Protein AF-A0A377ZRA0-F1 (afdb_monomer_lite)

InterPro domains:
  IPR008030 NmrA-like domain [PF05368] (2-64)
  IPR036291 NAD(P)-binding domain superfamily [SSF51735] (3-63)

Organism: Klebsiella pneumoniae (NCBI:txid573)

Structure (mmCIF, N/CA/C/O backbone):
data_AF-A0A377ZRA0-F1
#
_entry.id   AF-A0A377ZRA0-F1
#
loop_
_atom_site.group_PDB
_atom_site.id
_atom_site.type_symbol
_atom_site.label_atom_id
_atom_site.label_alt_id
_atom_site.label_comp_id
_atom_site.label_asym_id
_atom_site.label_entity_id
_atom_site.label_seq_id
_atom_site.pdbx_PDB_ins_code
_atom_site.Cartn_x
_atom_site.Cartn_y
_atom_site.Cartn_z
_atom_site.occupancy
_atom_site.B_iso_or_equiv
_atom_site.auth_seq_id
_atom_site.auth_comp_id
_atom_site.auth_asym_id
_atom_site.auth_atom_id
_atom_site.pdbx_PDB_model_num
ATOM 1 N N . MET A 1 1 ? 6.284 -2.471 -0.231 1.00 90.75 1 MET A N 1
ATOM 2 C CA . MET A 1 1 ? 5.325 -1.380 0.041 1.00 90.75 1 MET A CA 1
ATOM 3 C C . MET A 1 1 ? 3.953 -2.007 0.075 1.00 90.75 1 MET A C 1
ATOM 5 O O . MET A 1 1 ? 3.717 -2.885 -0.741 1.00 90.75 1 MET A O 1
ATOM 9 N N . GLN A 1 2 ? 3.096 -1.605 1.006 1.00 93.56 2 GLN A N 1
ATOM 10 C CA . GLN A 1 2 ? 1.711 -2.069 1.056 1.00 93.56 2 GLN A CA 1
ATOM 11 C C . GLN A 1 2 ? 0.823 -1.032 0.373 1.00 93.56 2 GLN A C 1
ATOM 13 O O . GLN A 1 2 ? 1.011 0.162 0.598 1.00 93.56 2 GLN A O 1
ATOM 18 N N . VAL A 1 3 ? -0.080 -1.481 -0.494 1.00 93.25 3 VAL A N 1
ATOM 19 C CA . VAL A 1 3 ? -0.959 -0.608 -1.277 1.00 93.25 3 VAL A CA 1
ATOM 20 C C . VAL A 1 3 ? -2.404 -1.086 -1.191 1.00 93.25 3 VAL A C 1
ATOM 22 O O . VAL A 1 3 ? -2.688 -2.271 -1.000 1.00 93.25 3 VAL A O 1
ATOM 25 N N . LEU A 1 4 ? -3.321 -0.137 -1.324 1.00 93.88 4 LEU A N 1
ATOM 26 C CA . LEU A 1 4 ? -4.761 -0.347 -1.347 1.00 93.88 4 LEU A CA 1
ATOM 27 C C . LEU A 1 4 ? -5.358 0.702 -2.287 1.00 93.88 4 LEU A C 1
ATOM 29 O O . LEU A 1 4 ? -4.936 1.860 -2.251 1.00 93.88 4 LEU A O 1
ATOM 33 N N . ALA A 1 5 ? -6.313 0.305 -3.127 1.00 93.31 5 ALA A N 1
ATOM 34 C CA . ALA A 1 5 ? -7.067 1.263 -3.923 1.00 93.31 5 ALA A CA 1
ATOM 35 C C . ALA A 1 5 ?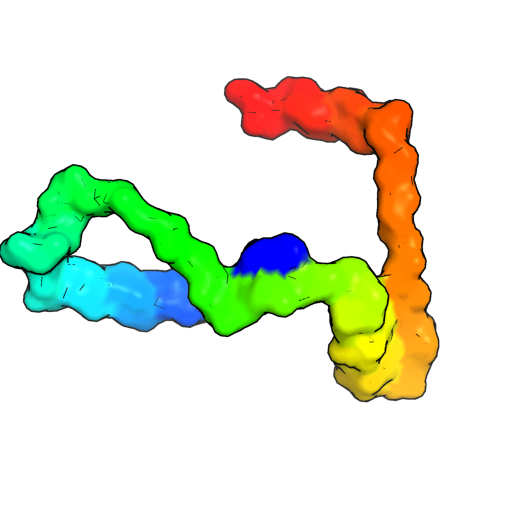 -7.956 2.105 -2.995 1.00 93.31 5 ALA A C 1
ATOM 37 O O . ALA A 1 5 ? -8.557 1.584 -2.053 1.00 93.31 5 ALA A O 1
ATOM 38 N N . VAL A 1 6 ? -8.038 3.414 -3.235 1.00 92.06 6 VAL A N 1
ATOM 39 C CA . VAL A 1 6 ? -8.806 4.316 -2.358 1.00 92.06 6 VAL A CA 1
ATOM 40 C C . VAL A 1 6 ? -10.290 3.939 -2.373 1.0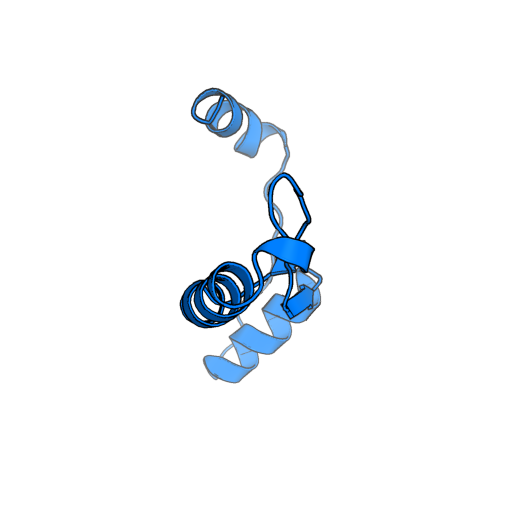0 92.06 6 VAL A C 1
ATOM 42 O O . VAL A 1 6 ? -10.972 4.032 -1.354 1.00 92.06 6 VAL A O 1
ATOM 45 N 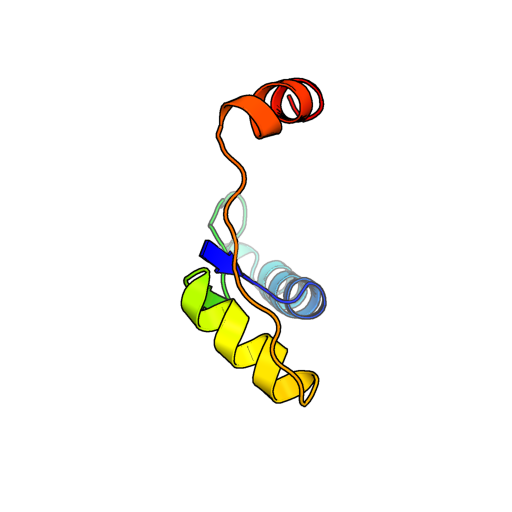N . GLU A 1 7 ? -10.774 3.443 -3.507 1.00 92.19 7 GLU A N 1
ATOM 46 C CA . GLU A 1 7 ? -12.146 2.996 -3.724 1.00 92.19 7 GLU A CA 1
ATOM 47 C C . GLU A 1 7 ? -12.516 1.805 -2.819 1.00 92.19 7 GLU A C 1
ATOM 49 O O . GLU A 1 7 ? -13.635 1.738 -2.303 1.00 92.19 7 GLU A O 1
ATOM 54 N N . ASP A 1 8 ? -11.562 0.913 -2.534 1.00 92.06 8 ASP A N 1
ATOM 55 C CA . ASP A 1 8 ? -11.780 -0.270 -1.691 1.00 92.06 8 ASP A CA 1
ATOM 56 C C . ASP A 1 8 ? -11.922 0.081 -0.203 1.00 92.06 8 ASP A C 1
ATOM 58 O O . ASP A 1 8 ? -12.557 -0.656 0.560 1.00 92.06 8 ASP A O 1
ATOM 62 N N . ILE A 1 9 ? -11.398 1.238 0.227 1.00 93.12 9 ILE A N 1
ATOM 63 C CA . ILE A 1 9 ? -11.552 1.719 1.608 1.00 93.12 9 ILE A CA 1
ATOM 64 C C . ILE A 1 9 ? -13.036 1.892 1.936 1.00 93.12 9 ILE A C 1
ATOM 66 O O . ILE A 1 9 ? -13.476 1.489 3.011 1.00 93.12 9 ILE A O 1
ATOM 70 N N . GLY A 1 10 ? -13.831 2.439 1.011 1.00 91.88 10 GLY A N 1
ATOM 71 C CA . GLY A 1 10 ? -15.267 2.637 1.221 1.00 91.88 10 GLY A CA 1
ATOM 72 C C . GLY A 1 10 ? -16.005 1.320 1.476 1.00 91.88 10 GLY A C 1
ATOM 73 O O . GLY A 1 10 ? -16.803 1.222 2.412 1.00 91.88 10 GLY A O 1
ATOM 74 N N . HIS A 1 11 ? -15.686 0.285 0.695 1.00 91.88 11 HIS A N 1
ATOM 75 C CA . HIS A 1 11 ? -16.249 -1.054 0.875 1.00 91.88 11 HIS A CA 1
ATOM 76 C C . HIS A 1 11 ? -15.867 -1.665 2.226 1.00 91.88 11 HIS A C 1
ATOM 78 O O . HIS A 1 11 ? -16.724 -2.226 2.917 1.00 91.88 11 HIS A O 1
ATOM 84 N N . LEU A 1 12 ? -14.608 -1.511 2.642 1.00 92.81 12 LEU A N 1
ATOM 85 C CA . LEU A 1 12 ? -14.153 -1.983 3.945 1.00 92.81 12 LEU A CA 1
ATOM 86 C C . LEU A 1 12 ? -14.848 -1.242 5.096 1.00 92.81 12 LEU A C 1
ATOM 88 O O . LEU A 1 12 ? -15.325 -1.869 6.041 1.00 92.81 12 LEU A O 1
ATOM 92 N N . VAL A 1 13 ? -14.936 0.085 5.008 1.00 93.44 13 VAL A N 1
ATOM 93 C CA . VAL A 1 13 ? -15.573 0.937 6.019 1.00 93.44 13 VAL A CA 1
ATOM 94 C C . VAL A 1 13 ? -17.041 0.552 6.204 1.00 93.44 13 VAL A C 1
ATOM 96 O O . VAL A 1 13 ? -17.491 0.396 7.340 1.00 93.44 13 VAL A O 1
ATOM 99 N N . ALA A 1 14 ? -17.774 0.314 5.113 1.00 95.12 14 ALA A N 1
ATOM 100 C CA . ALA A 1 14 ? -19.158 -0.152 5.181 1.00 95.12 14 ALA A CA 1
ATOM 101 C C . ALA A 1 14 ? -19.288 -1.471 5.971 1.00 95.12 14 ALA A C 1
ATOM 103 O O . ALA A 1 14 ? -20.157 -1.593 6.838 1.00 95.12 14 ALA A O 1
ATOM 104 N N . ALA A 1 15 ? -18.392 -2.436 5.734 1.00 94.06 15 ALA A N 1
ATOM 105 C CA . ALA A 1 15 ? -18.376 -3.704 6.466 1.00 94.06 15 ALA A CA 1
ATOM 106 C C . ALA A 1 15 ? -18.023 -3.531 7.956 1.00 94.06 15 ALA A C 1
ATOM 108 O O . ALA A 1 15 ? -18.593 -4.211 8.812 1.00 94.06 15 ALA A O 1
ATOM 109 N N . VAL A 1 16 ? -17.113 -2.608 8.284 1.00 95.19 16 VAL A N 1
ATOM 110 C CA . VAL A 1 16 ? -16.728 -2.296 9.670 1.00 95.19 16 VAL A CA 1
ATOM 111 C C . VAL A 1 16 ? -17.905 -1.709 10.448 1.00 95.19 16 VAL A C 1
ATOM 113 O O . VAL A 1 16 ? -18.207 -2.178 11.548 1.00 95.19 16 VAL A O 1
ATOM 116 N N . PHE A 1 17 ? -18.611 -0.736 9.867 1.00 94.75 17 PHE A N 1
ATOM 117 C CA . PHE A 1 17 ? -19.779 -0.122 10.501 1.00 94.75 17 PHE A CA 1
ATOM 118 C C . PHE A 1 17 ? -20.948 -1.094 10.675 1.00 94.75 17 PHE A C 1
ATOM 120 O O . PHE A 1 17 ? -21.686 -0.983 11.652 1.00 94.75 17 PHE A O 1
ATOM 127 N N . ALA A 1 18 ? -21.098 -2.078 9.785 1.00 96.94 18 ALA A N 1
ATOM 128 C CA . ALA A 1 18 ? -22.116 -3.118 9.915 1.00 96.94 18 ALA A CA 1
ATOM 129 C C . ALA A 1 18 ? -21.837 -4.118 11.059 1.00 96.94 18 ALA A C 1
ATOM 131 O O . ALA A 1 18 ? -22.737 -4.857 11.458 1.00 96.94 18 ALA A O 1
ATOM 132 N N . ALA A 1 19 ? -20.615 -4.152 11.608 1.00 95.81 19 ALA A N 1
ATOM 133 C CA . ALA A 1 19 ? -20.201 -5.116 12.629 1.00 95.81 19 ALA A CA 1
ATOM 134 C C . ALA A 1 19 ? -19.501 -4.457 13.842 1.00 95.81 19 ALA A C 1
ATOM 136 O O . ALA A 1 19 ? -18.372 -4.827 14.193 1.00 95.81 19 ALA A O 1
ATOM 137 N N . PRO A 1 20 ? -20.164 -3.529 14.559 1.00 92.50 20 PRO A N 1
ATOM 138 C CA . PRO A 1 20 ? -19.542 -2.757 15.636 1.00 92.50 20 PRO A CA 1
ATOM 139 C C . PRO A 1 20 ? -19.052 -3.635 16.794 1.00 92.50 20 PRO A C 1
ATOM 141 O O . PRO A 1 20 ? -17.978 -3.386 17.330 1.00 92.50 20 PRO A O 1
ATOM 144 N N . ALA A 1 21 ? -19.753 -4.725 17.126 1.00 96.44 21 ALA A N 1
ATOM 145 C CA . ALA A 1 21 ? -19.309 -5.669 18.158 1.00 96.44 21 ALA A CA 1
ATOM 146 C C . ALA A 1 21 ? -17.932 -6.296 17.853 1.00 96.44 21 ALA A C 1
ATOM 148 O O . ALA A 1 21 ? -17.203 -6.687 18.762 1.00 96.44 21 ALA A O 1
ATOM 149 N N . ARG A 1 22 ? -17.561 -6.394 16.570 1.00 93.38 22 ARG A N 1
ATOM 150 C CA . ARG A 1 22 ? -16.283 -6.963 16.133 1.00 93.38 22 ARG A CA 1
ATOM 151 C C . ARG A 1 22 ? -15.173 -5.919 16.046 1.00 93.38 22 ARG A C 1
ATOM 153 O O . ARG A 1 22 ? -14.018 -6.286 16.279 1.00 93.38 22 ARG A O 1
ATOM 160 N N . PHE A 1 23 ? -15.498 -4.674 15.702 1.00 94.88 23 PHE A N 1
ATOM 161 C CA . PHE A 1 23 ? -14.512 -3.674 15.275 1.00 94.88 23 PHE A CA 1
ATOM 162 C C . PHE A 1 23 ? -14.462 -2.392 16.117 1.00 94.88 23 PHE A C 1
ATOM 164 O O . PHE A 1 23 ? -13.496 -1.644 15.994 1.00 94.88 23 PHE A O 1
ATOM 171 N N . ALA A 1 24 ? -15.441 -2.131 16.988 1.00 93.56 24 ALA A N 1
ATOM 172 C CA . ALA A 1 24 ? -15.438 -0.936 17.828 1.00 93.56 24 ALA A CA 1
ATOM 173 C C . ALA A 1 24 ? -14.174 -0.867 18.703 1.00 93.56 24 ALA A C 1
ATOM 175 O O . ALA A 1 24 ? -13.792 -1.846 19.345 1.00 93.56 24 ALA A O 1
ATOM 176 N N . GLY A 1 25 ? -13.524 0.301 18.708 1.00 94.88 25 GLY A N 1
ATOM 177 C CA . GLY A 1 25 ? -12.316 0.563 19.497 1.00 94.88 25 GLY A CA 1
ATOM 178 C C . GLY A 1 25 ? -11.047 -0.144 19.008 1.00 94.88 25 GLY A C 1
ATOM 179 O O . GLY A 1 25 ? -10.049 -0.132 19.723 1.00 94.88 25 GLY A O 1
ATOM 180 N N . LYS A 1 26 ? -11.063 -0.775 17.825 1.00 94.31 26 LYS A N 1
ATOM 181 C CA . LYS A 1 26 ? -9.891 -1.459 17.268 1.00 94.31 26 LYS A CA 1
ATOM 182 C C . LYS A 1 26 ? -9.176 -0.596 16.238 1.00 94.31 26 LYS A C 1
ATOM 184 O O . LYS A 1 26 ? -9.813 0.012 15.385 1.00 94.31 26 LYS A O 1
ATOM 189 N N . THR A 1 27 ? -7.851 -0.661 16.269 1.00 94.31 27 THR A N 1
ATOM 190 C CA . THR A 1 27 ? -6.972 -0.154 15.212 1.00 94.31 27 THR A CA 1
ATOM 191 C C . THR A 1 27 ? -6.335 -1.346 14.514 1.00 94.31 27 THR A C 1
ATOM 193 O O . THR A 1 27 ? -5.854 -2.265 15.178 1.00 94.31 27 THR A O 1
ATOM 196 N N . PHE A 1 28 ? -6.358 -1.358 13.185 1.00 91.81 28 PHE A N 1
ATOM 197 C CA . PHE A 1 28 ? -5.731 -2.397 12.376 1.00 91.81 28 PHE A CA 1
ATOM 198 C C . PHE A 1 28 ? -5.278 -1.820 11.034 1.00 91.81 28 PHE A C 1
ATOM 200 O O . PHE A 1 28 ? -5.888 -0.889 10.515 1.00 91.81 28 PHE A O 1
ATOM 207 N N . GLU A 1 29 ? -4.205 -2.390 10.497 1.00 91.12 29 GLU A N 1
ATOM 208 C CA . GLU A 1 29 ? -3.646 -2.027 9.195 1.00 91.12 29 GLU A CA 1
ATOM 209 C C . GLU A 1 29 ? -4.437 -2.675 8.057 1.00 91.12 29 GLU A C 1
ATOM 211 O O . GLU A 1 29 ? -4.972 -3.779 8.206 1.00 91.12 29 GLU A O 1
ATOM 216 N N . ILE A 1 30 ? -4.495 -1.993 6.912 1.00 91.56 30 ILE A N 1
ATOM 217 C CA . ILE A 1 30 ? -5.230 -2.447 5.730 1.00 91.56 30 ILE A CA 1
ATOM 218 C C . ILE A 1 30 ? -4.338 -2.351 4.495 1.00 91.56 30 ILE A C 1
ATOM 220 O O . ILE A 1 30 ? -3.714 -1.327 4.228 1.00 91.56 30 ILE A O 1
ATOM 224 N N . ALA A 1 31 ? -4.272 -3.439 3.738 1.00 92.19 31 ALA A N 1
ATOM 225 C CA . ALA A 1 31 ? -3.537 -3.521 2.487 1.00 92.19 31 ALA A CA 1
ATOM 226 C C . ALA A 1 31 ? -4.185 -4.586 1.607 1.00 92.19 31 ALA A C 1
ATOM 228 O O . ALA A 1 31 ? -4.550 -5.651 2.106 1.00 92.19 31 ALA A O 1
ATOM 229 N N . SER A 1 32 ? -4.318 -4.305 0.311 1.00 88.81 32 SER A N 1
ATOM 230 C CA . SER A 1 32 ? -4.762 -5.313 -0.656 1.00 88.81 32 SER A CA 1
ATOM 231 C C . SER A 1 32 ? -3.585 -6.022 -1.311 1.00 88.81 32 SER A C 1
ATOM 233 O O . SER A 1 32 ? -3.702 -7.197 -1.646 1.00 88.81 32 SER A O 1
ATOM 235 N N . ASP A 1 33 ? -2.467 -5.324 -1.515 1.00 91.81 33 ASP A N 1
ATOM 236 C CA 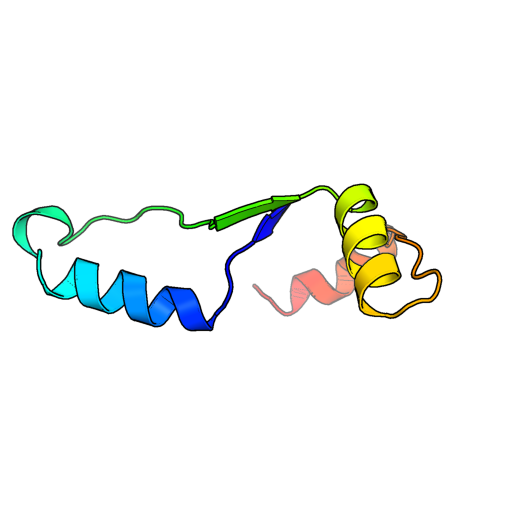. ASP A 1 33 ? -1.295 -5.883 -2.182 1.00 91.81 33 ASP A CA 1
ATOM 237 C C . ASP A 1 33 ? 0.003 -5.411 -1.512 1.00 91.81 33 ASP A C 1
ATOM 239 O O . ASP A 1 33 ? 0.062 -4.358 -0.867 1.00 91.81 33 ASP A O 1
ATOM 243 N N . SER A 1 34 ? 1.057 -6.204 -1.673 1.00 93.50 34 SER A N 1
ATOM 244 C CA . SER A 1 34 ? 2.409 -5.901 -1.229 1.00 93.50 34 SER A CA 1
ATOM 245 C C . SER A 1 34 ? 3.362 -5.989 -2.412 1.00 93.50 34 SER A C 1
ATOM 247 O O . SER A 1 34 ? 3.692 -7.067 -2.905 1.00 93.50 34 SER A O 1
ATOM 249 N N . VAL A 1 35 ? 3.841 -4.827 -2.847 1.00 93.38 35 VAL A N 1
ATOM 250 C CA . VAL A 1 35 ? 4.656 -4.687 -4.054 1.00 93.38 35 VAL A CA 1
ATOM 251 C C . VAL A 1 35 ? 6.010 -4.052 -3.759 1.00 93.38 35 VAL A C 1
ATOM 253 O O . VAL A 1 35 ? 6.170 -3.168 -2.909 1.00 93.38 35 VAL A O 1
ATOM 256 N N . THR A 1 36 ? 7.024 -4.510 -4.480 1.00 94.38 36 THR A N 1
ATOM 257 C CA . THR A 1 36 ? 8.347 -3.884 -4.564 1.00 94.38 36 THR A CA 1
ATOM 258 C C . THR A 1 36 ? 8.372 -2.839 -5.681 1.00 94.38 36 THR A C 1
ATOM 260 O O . THR A 1 36 ? 7.553 -2.875 -6.598 1.00 94.38 36 THR A O 1
ATOM 263 N N . GLY A 1 37 ? 9.354 -1.932 -5.662 1.00 92.25 37 GLY A N 1
ATOM 264 C CA . GLY A 1 37 ? 9.524 -0.949 -6.742 1.00 92.25 37 GLY A CA 1
ATOM 265 C C . GLY A 1 37 ? 9.716 -1.586 -8.124 1.00 92.25 37 GLY A C 1
ATOM 266 O O . GLY A 1 37 ? 9.149 -1.123 -9.107 1.00 92.25 37 GLY A O 1
ATOM 267 N N . ARG A 1 38 ? 10.431 -2.717 -8.194 1.00 94.25 38 ARG A N 1
ATOM 268 C CA . ARG A 1 38 ? 10.618 -3.477 -9.442 1.00 94.25 38 ARG A CA 1
ATOM 269 C C . ARG A 1 38 ? 9.329 -4.124 -9.952 1.00 94.25 38 ARG A C 1
ATOM 271 O O . ARG A 1 38 ? 9.135 -4.214 -11.158 1.00 94.25 38 ARG A O 1
ATOM 278 N N . GLN A 1 39 ? 8.443 -4.563 -9.058 1.00 95.56 39 GLN A N 1
ATOM 279 C CA . GLN A 1 39 ? 7.124 -5.058 -9.466 1.00 95.56 39 GLN A CA 1
ATOM 280 C C . GLN A 1 39 ? 6.251 -3.921 -10.007 1.00 95.56 39 GLN A C 1
ATOM 282 O O . GLN A 1 39 ? 5.593 -4.111 -11.026 1.00 95.56 39 GLN A O 1
ATOM 287 N N . LEU A 1 40 ? 6.299 -2.733 -9.390 1.00 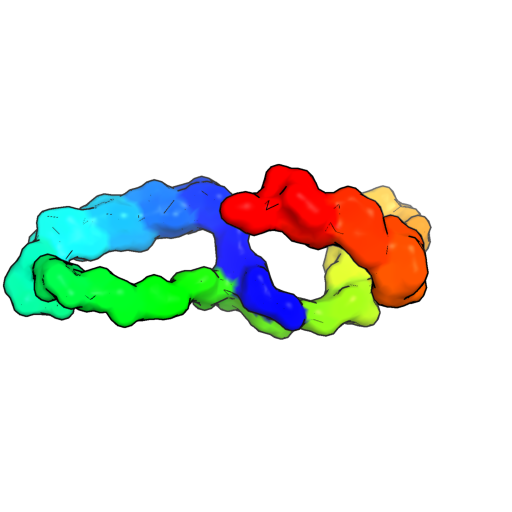94.94 40 LEU A N 1
ATOM 288 C CA . LEU A 1 40 ? 5.600 -1.549 -9.904 1.00 94.94 40 LEU A CA 1
ATOM 289 C C . LEU A 1 40 ? 6.082 -1.142 -11.299 1.00 94.94 40 LEU A C 1
ATOM 291 O O . LEU A 1 40 ? 5.248 -0.867 -12.154 1.00 94.94 40 LEU A O 1
ATOM 295 N N . GLU A 1 41 ? 7.394 -1.158 -11.556 1.00 96.25 41 GLU A N 1
ATOM 296 C CA . GLU A 1 41 ? 7.947 -0.942 -12.903 1.00 96.25 41 GLU A CA 1
ATOM 297 C C . GLU A 1 41 ? 7.301 -1.881 -13.927 1.00 96.25 41 GLU A C 1
ATOM 299 O O . GLU A 1 41 ? 6.828 -1.421 -14.965 1.00 96.25 41 GLU A O 1
ATOM 304 N N . GLY A 1 42 ? 7.229 -3.181 -13.625 1.00 97.00 42 GLY A N 1
ATOM 305 C CA . GLY A 1 42 ? 6.613 -4.165 -14.514 1.00 97.00 42 GLY A CA 1
ATOM 306 C C . GLY A 1 42 ? 5.127 -3.893 -14.755 1.00 97.00 42 GLY A C 1
ATOM 307 O O . GLY A 1 42 ? 4.690 -3.839 -15.904 1.00 97.00 42 GLY A O 1
ATOM 308 N N . LEU A 1 43 ? 4.362 -3.670 -13.681 1.00 96.00 43 LEU A N 1
ATOM 309 C CA . LEU A 1 43 ? 2.920 -3.416 -13.749 1.00 96.00 43 LEU A CA 1
ATOM 310 C C . LEU A 1 43 ? 2.602 -2.136 -14.531 1.00 96.00 43 LEU A C 1
ATOM 312 O O . LEU A 1 43 ? 1.745 -2.143 -15.413 1.00 96.00 43 LEU A O 1
ATOM 316 N N . PHE A 1 44 ? 3.317 -1.047 -14.251 1.00 96.06 44 PHE A N 1
ATOM 317 C CA . PHE A 1 44 ? 3.093 0.233 -14.919 1.00 96.06 44 PHE A CA 1
ATOM 318 C C . PHE A 1 44 ? 3.579 0.214 -16.362 1.00 96.06 44 PHE A C 1
ATOM 320 O O . PHE A 1 44 ? 2.887 0.736 -17.234 1.00 96.06 44 PHE A O 1
ATOM 327 N N . SER A 1 45 ? 4.718 -0.424 -16.644 1.00 97.75 45 SER A N 1
ATOM 328 C CA . SER A 1 45 ? 5.205 -0.560 -18.020 1.00 97.75 45 SER A CA 1
ATOM 329 C C . SER A 1 45 ? 4.234 -1.369 -18.879 1.00 97.75 45 SER A C 1
ATOM 331 O O . SER A 1 45 ? 3.955 -0.990 -20.017 1.00 97.75 45 SER A O 1
ATOM 333 N N . ALA A 1 46 ? 3.682 -2.454 -18.325 1.00 97.62 46 ALA A N 1
ATOM 334 C CA . ALA A 1 46 ? 2.671 -3.264 -18.994 1.00 97.62 46 ALA A CA 1
ATOM 335 C C . ALA A 1 46 ? 1.387 -2.463 -19.254 1.00 97.62 46 ALA A C 1
ATOM 337 O O . ALA A 1 46 ? 0.896 -2.453 -20.380 1.00 97.62 46 ALA A O 1
ATOM 338 N N . ALA A 1 47 ? 0.881 -1.743 -18.248 1.00 97.25 47 ALA A N 1
ATOM 339 C CA . ALA A 1 47 ? -0.330 -0.935 -18.382 1.00 97.25 47 ALA A CA 1
ATOM 340 C C . ALA A 1 47 ? -0.168 0.233 -19.373 1.00 97.25 47 ALA A C 1
ATOM 342 O O . ALA A 1 47 ? -1.100 0.560 -20.103 1.00 97.25 47 ALA A O 1
ATOM 343 N N . ALA A 1 48 ? 1.011 0.857 -19.420 1.00 97.25 48 ALA A N 1
ATOM 344 C CA . ALA A 1 48 ? 1.289 1.999 -20.290 1.00 97.25 48 ALA A CA 1
ATOM 345 C C . ALA A 1 48 ? 1.756 1.615 -21.706 1.00 97.25 48 ALA A C 1
ATOM 347 O O . ALA A 1 48 ? 1.887 2.496 -22.557 1.00 97.25 48 ALA A O 1
ATOM 348 N N . GLY A 1 49 ? 2.072 0.339 -21.958 1.00 97.94 49 GLY A N 1
ATOM 349 C CA . GLY A 1 49 ? 2.606 -0.137 -23.240 1.00 97.94 49 GLY A CA 1
ATOM 350 C C . GLY A 1 49 ? 4.006 0.391 -23.586 1.00 97.94 49 GLY A C 1
ATOM 351 O O . GLY A 1 49 ? 4.426 0.315 -24.739 1.00 97.94 49 GLY A O 1
ATOM 352 N N . ARG A 1 50 ? 4.736 0.947 -22.612 1.00 97.88 50 ARG A N 1
ATOM 353 C CA . ARG A 1 50 ? 6.102 1.472 -22.773 1.00 97.88 50 ARG A CA 1
ATOM 354 C C . ARG A 1 50 ? 6.903 1.298 -21.482 1.00 97.88 50 ARG A C 1
ATOM 356 O O . ARG A 1 50 ? 6.294 1.289 -20.417 1.00 97.88 50 ARG A O 1
ATOM 363 N N . PRO A 1 51 ? 8.245 1.242 -21.533 1.00 97.06 51 PRO A N 1
ATOM 364 C CA . PRO A 1 51 ? 9.057 1.164 -20.322 1.00 97.06 51 PRO A CA 1
ATOM 365 C C . PRO A 1 51 ? 8.837 2.368 -19.390 1.00 97.06 51 PRO A C 1
ATOM 367 O O . PRO A 1 51 ? 8.929 3.524 -19.816 1.00 97.06 51 PRO A O 1
ATOM 370 N N . ILE A 1 52 ? 8.568 2.086 -18.114 1.00 97.38 52 ILE A N 1
ATOM 371 C CA . ILE A 1 52 ? 8.491 3.046 -17.006 1.00 97.38 52 ILE A CA 1
ATOM 372 C C . ILE A 1 52 ? 9.418 2.534 -15.895 1.00 97.38 52 ILE A C 1
ATOM 374 O O . ILE A 1 52 ? 8.980 1.739 -15.063 1.00 97.38 52 ILE A O 1
ATOM 378 N N . PRO A 1 53 ? 10.701 2.942 -15.888 1.00 95.38 53 PRO A N 1
ATOM 379 C CA . PRO A 1 53 ? 11.682 2.409 -14.953 1.00 95.38 53 PRO A CA 1
ATOM 380 C C . PRO A 1 53 ? 11.427 2.894 -13.525 1.00 95.38 53 PRO A C 1
ATOM 382 O O . PRO A 1 53 ? 11.077 4.055 -13.295 1.00 95.38 53 PRO A O 1
ATOM 385 N N . TYR A 1 54 ? 11.671 2.021 -12.554 1.00 93.94 54 TYR A N 1
ATOM 386 C CA . TYR A 1 54 ? 11.685 2.379 -11.145 1.00 93.94 54 TYR A CA 1
ATOM 387 C C . TYR A 1 54 ? 13.051 2.947 -10.749 1.00 93.94 54 TYR A C 1
ATOM 389 O O . TYR A 1 54 ? 14.091 2.317 -10.942 1.00 93.94 54 TYR A O 1
ATOM 397 N N . SER A 1 55 ? 13.040 4.116 -10.111 1.00 93.19 55 SER A N 1
ATOM 398 C CA . SER A 1 55 ? 14.208 4.701 -9.456 1.00 93.19 55 SER A CA 1
ATOM 399 C C . SER A 1 55 ? 13.825 5.175 -8.060 1.00 93.19 55 SER A C 1
ATOM 401 O O . SER A 1 55 ? 12.746 5.733 -7.860 1.00 93.19 55 SER A O 1
ATOM 40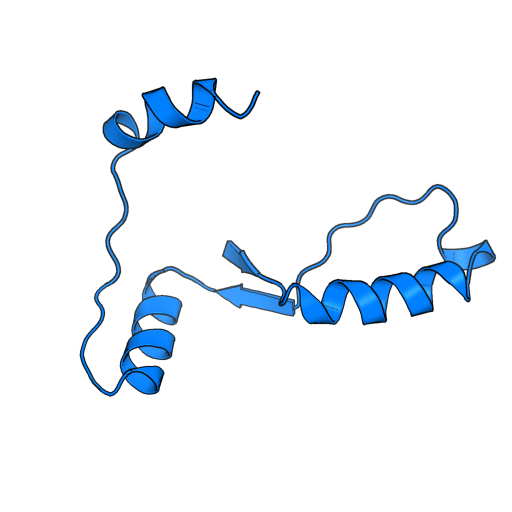3 N N . ARG A 1 56 ? 14.702 4.939 -7.082 1.00 88.69 56 ARG A N 1
ATOM 404 C CA . ARG A 1 56 ? 14.512 5.394 -5.702 1.00 88.69 56 ARG A CA 1
ATOM 405 C C . ARG A 1 56 ? 15.259 6.712 -5.516 1.00 88.69 56 ARG A C 1
ATOM 407 O O . ARG A 1 56 ? 16.449 6.783 -5.812 1.00 88.69 56 ARG A O 1
ATOM 414 N N . PHE A 1 57 ? 14.585 7.724 -4.976 1.00 89.62 57 PHE A N 1
ATOM 415 C CA . PHE A 1 57 ? 15.263 8.935 -4.516 1.00 89.62 57 PHE A CA 1
ATOM 416 C C . PHE A 1 57 ? 16.193 8.619 -3.341 1.00 89.62 57 PHE A C 1
ATOM 418 O O . PHE A 1 57 ? 15.862 7.794 -2.486 1.00 89.62 57 PHE A O 1
ATOM 425 N N . SER A 1 58 ? 17.359 9.266 -3.301 1.00 89.56 58 SER A N 1
ATOM 426 C CA . SER A 1 58 ? 18.237 9.183 -2.135 1.00 89.56 58 SER A CA 1
ATOM 427 C C . SER A 1 58 ? 17.577 9.849 -0.930 1.00 89.56 58 SER A C 1
ATOM 429 O O . SER A 1 58 ? 16.740 10.744 -1.071 1.00 89.56 58 SER A O 1
ATOM 431 N N . ASP A 1 59 ? 17.977 9.432 0.268 1.00 87.12 59 ASP A N 1
ATOM 432 C CA . ASP A 1 59 ? 17.408 9.983 1.497 1.00 87.12 59 ASP A CA 1
ATOM 433 C C . ASP A 1 59 ? 17.724 11.488 1.646 1.00 87.12 59 ASP A C 1
ATOM 435 O O . ASP A 1 59 ? 16.902 12.231 2.170 1.00 87.12 59 ASP A O 1
ATOM 439 N N . GLU A 1 60 ? 18.841 11.974 1.087 1.00 89.25 60 GLU A N 1
ATOM 440 C CA . GLU A 1 60 ? 19.179 13.408 1.014 1.00 89.25 60 GLU A CA 1
ATOM 441 C C . GLU A 1 60 ? 18.133 14.228 0.243 1.00 89.25 60 GLU A C 1
ATOM 443 O O . GLU A 1 60 ? 17.774 15.327 0.661 1.00 89.25 60 GLU A O 1
ATOM 448 N N . VAL A 1 61 ? 17.606 13.682 -0.861 1.00 88.75 61 VAL A N 1
ATOM 449 C CA . VAL A 1 61 ? 16.538 14.325 -1.645 1.00 88.75 61 VAL A CA 1
ATOM 450 C C . VAL A 1 61 ? 15.208 14.303 -0.888 1.00 88.75 61 VAL A C 1
ATOM 452 O O . VAL A 1 61 ? 14.414 15.234 -1.010 1.00 88.75 61 VAL A O 1
ATOM 455 N N . LEU A 1 62 ? 14.956 13.257 -0.098 1.00 87.69 62 LEU A N 1
ATOM 456 C CA . LEU A 1 62 ? 13.702 13.081 0.640 1.00 87.69 62 LEU A CA 1
ATOM 457 C C . LEU A 1 62 ? 13.669 13.822 1.989 1.00 87.69 62 LEU A C 1
ATOM 459 O O . LEU A 1 62 ? 12.586 14.148 2.478 1.00 87.69 62 LEU A O 1
ATOM 463 N N . ALA A 1 63 ? 14.828 14.127 2.574 1.00 85.19 63 ALA A N 1
ATOM 464 C CA . ALA A 1 63 ? 14.962 14.795 3.868 1.00 85.19 63 ALA A CA 1
ATOM 465 C C . ALA A 1 63 ? 14.130 16.091 4.026 1.00 85.19 63 ALA A C 1
ATOM 467 O O . ALA A 1 63 ? 13.431 16.211 5.035 1.00 85.19 63 ALA A O 1
ATOM 468 N N . PRO A 1 64 ? 14.122 17.049 3.075 1.00 82.69 64 PRO A N 1
ATOM 469 C CA . PRO A 1 64 ? 13.347 18.284 3.230 1.00 82.69 64 PRO A CA 1
ATOM 470 C C . PRO A 1 64 ? 11.827 18.075 3.146 1.00 82.69 64 PRO A C 1
ATOM 472 O O . PRO A 1 64 ? 11.072 18.887 3.675 1.00 82.69 64 PRO A O 1
ATOM 475 N N . VAL A 1 65 ? 11.360 16.997 2.508 1.00 72.38 65 VAL A N 1
ATOM 476 C CA . VAL A 1 65 ? 9.923 16.712 2.342 1.00 72.38 65 VAL A CA 1
ATOM 477 C C . VAL A 1 65 ? 9.333 16.093 3.608 1.00 72.38 65 VAL A C 1
ATOM 479 O O . VAL A 1 65 ? 8.182 16.354 3.943 1.00 72.38 65 VAL A O 1
ATOM 482 N N . LEU A 1 66 ? 10.140 15.327 4.349 1.00 59.47 66 LEU A N 1
ATOM 483 C CA . LEU A 1 66 ? 9.732 14.679 5.597 1.00 59.47 66 LEU A CA 1
ATOM 484 C C . LEU A 1 66 ? 9.348 15.692 6.691 1.00 59.47 66 LEU A C 1
ATOM 486 O O . LEU A 1 66 ? 8.478 15.412 7.511 1.00 59.47 66 LEU A O 1
ATOM 490 N N . PHE A 1 67 ? 9.937 16.891 6.658 1.00 54.00 67 PHE A N 1
ATOM 491 C CA . PHE A 1 67 ? 9.644 17.971 7.602 1.00 54.00 67 PHE A CA 1
ATOM 492 C C . PHE A 1 67 ? 8.236 18.578 7.433 1.00 54.00 67 PHE A C 1
ATOM 494 O O . PHE A 1 67 ? 7.718 19.169 8.370 1.00 54.00 67 PHE A O 1
ATOM 501 N N . CYS A 1 68 ? 7.593 18.428 6.267 1.00 48.62 68 CYS A N 1
ATOM 502 C CA . CYS A 1 68 ? 6.250 18.974 6.009 1.00 48.62 68 CYS A CA 1
ATOM 503 C C . CYS A 1 68 ? 5.090 18.037 6.395 1.00 48.62 68 CYS A C 1
ATOM 505 O O . CYS A 1 68 ? 3.937 18.448 6.295 1.00 48.62 68 CYS A O 1
ATOM 507 N N . ILE A 1 69 ? 5.364 16.786 6.782 1.00 55.34 69 ILE A N 1
ATOM 508 C CA . ILE A 1 69 ? 4.339 15.745 7.020 1.00 55.34 69 ILE A CA 1
ATOM 509 C C . ILE A 1 69 ? 4.297 15.308 8.501 1.00 55.34 69 ILE A C 1
ATOM 511 O O . ILE A 1 69 ? 3.652 14.316 8.833 1.00 55.34 69 ILE A O 1
ATOM 515 N N . SER A 1 70 ? 5.002 16.024 9.386 1.00 48.59 70 SER A N 1
ATOM 516 C CA . SER A 1 70 ? 4.939 15.873 10.853 1.00 48.59 70 SER A CA 1
ATOM 517 C C . SER A 1 70 ? 4.115 16.996 11.469 1.00 48.59 70 SER A C 1
ATOM 519 O O . SER A 1 70 ? 3.410 16.718 12.461 1.00 48.59 70 SER A O 1
#

Secondary structure (DSSP, 8-state):
-EE--HHHHHHHHHHHHH-HHHHTT------SEE--HHHHHHHHHHHHTS-----PPPHHHHHHHHTT--

Radius of gyration: 17.42 Å; chains: 1; bounding box: 41×26×43 Å

Foldseek 3Di:
DFDDDPVVVVVVVVVCVVCCVVRPPDDDDDGDDDDDQVRVQVVVCVVVVHGDHGDDDDVVVVVVVVVVPD

Sequence (70 aa):
MQVLAVEDIGHLVAAVFAAPARFAGKTFEIASDSVTGRQLEGLFSAAAGRPIPYSRFSDEVLAPVLFCIS

pLDDT: mean 90.15, std 11.02, range [48.59, 97.94]